Protein AF-A0A0S8JQG8-F1 (afdb_monomer_lite)

Radius of gyration: 12.78 Å; chains: 1; bounding box: 30×27×30 Å

Structure (mmCIF, N/CA/C/O backbone):
data_AF-A0A0S8JQG8-F1
#
_entry.id   AF-A0A0S8JQG8-F1
#
loop_
_atom_site.group_PDB
_atom_site.id
_atom_site.type_symbol
_atom_site.label_atom_id
_atom_site.label_alt_id
_atom_site.label_comp_id
_atom_site.label_asym_id
_atom_site.label_entity_id
_atom_site.label_seq_id
_atom_site.pdbx_PDB_ins_code
_atom_site.Cartn_x
_atom_site.Cartn_y
_atom_site.Cartn_z
_atom_site.occupancy
_atom_site.B_iso_or_equiv
_atom_site.auth_seq_id
_atom_site.auth_comp_id
_atom_site.auth_asym_id
_atom_site.auth_atom_id
_atom_site.pdbx_PDB_model_num
ATOM 1 N N . MET A 1 1 ? -2.168 16.025 -0.480 1.00 58.72 1 MET A N 1
ATOM 2 C CA . MET A 1 1 ? -2.366 15.881 0.980 1.00 58.72 1 MET A CA 1
ATOM 3 C C . MET A 1 1 ? -2.480 14.399 1.289 1.00 58.72 1 MET A C 1
ATOM 5 O O . MET A 1 1 ? -2.908 13.686 0.391 1.00 58.72 1 MET A O 1
ATOM 9 N N . PRO A 1 2 ? -2.056 13.925 2.472 1.00 77.69 2 PRO A N 1
ATOM 10 C CA . PRO A 1 2 ? -2.211 12.517 2.834 1.00 77.69 2 PRO A CA 1
ATOM 11 C C . PRO A 1 2 ? -3.696 12.135 2.865 1.00 77.69 2 PRO A C 1
ATOM 13 O O . PRO A 1 2 ? -4.510 12.916 3.355 1.00 77.69 2 PRO A O 1
ATOM 16 N N . ASP A 1 3 ? -4.031 10.950 2.349 1.00 88.62 3 ASP A N 1
ATOM 17 C CA . ASP A 1 3 ? -5.423 10.473 2.272 1.00 88.62 3 ASP A CA 1
ATOM 18 C C . ASP A 1 3 ? -6.028 10.219 3.659 1.00 88.62 3 ASP A C 1
ATOM 20 O O . ASP A 1 3 ? -7.232 10.348 3.855 1.00 88.62 3 ASP A O 1
ATOM 24 N N . HIS A 1 4 ? -5.170 9.877 4.625 1.00 93.06 4 HIS A N 1
ATOM 25 C CA . HIS A 1 4 ? -5.534 9.536 5.995 1.00 93.06 4 HIS A CA 1
ATOM 26 C C . HIS A 1 4 ? -4.759 10.403 6.986 1.00 93.06 4 HIS A C 1
ATOM 28 O O . HIS A 1 4 ? -3.566 10.673 6.817 1.00 93.06 4 HIS A O 1
ATOM 34 N N . THR A 1 5 ? -5.425 10.833 8.052 1.00 95.19 5 THR A N 1
ATOM 35 C CA . THR A 1 5 ? -4.786 11.552 9.160 1.00 95.19 5 THR A CA 1
ATOM 36 C C . THR A 1 5 ? -3.943 10.604 10.014 1.00 95.19 5 THR A C 1
ATOM 38 O O . THR A 1 5 ? -4.177 9.398 10.059 1.00 95.19 5 THR A O 1
ATOM 41 N N . LYS A 1 6 ? -2.985 11.152 10.772 1.00 94.12 6 LYS A N 1
ATOM 42 C CA . LYS A 1 6 ? -2.156 10.356 11.697 1.00 94.12 6 LYS A CA 1
ATOM 43 C C . LYS A 1 6 ? -2.988 9.556 12.707 1.00 94.12 6 LYS A C 1
ATOM 45 O O . LYS A 1 6 ? -2.626 8.429 13.012 1.00 94.12 6 LYS A O 1
ATOM 50 N N . ALA A 1 7 ? -4.084 10.133 13.205 1.00 96.00 7 ALA A N 1
ATOM 51 C CA . ALA A 1 7 ? -4.976 9.464 14.149 1.00 96.00 7 ALA A CA 1
ATOM 52 C C . ALA A 1 7 ? -5.656 8.247 13.504 1.00 96.00 7 ALA A C 1
ATOM 54 O O . ALA A 1 7 ? -5.536 7.150 14.031 1.00 96.00 7 ALA A O 1
ATOM 55 N N . GLN A 1 8 ? -6.239 8.412 12.309 1.00 94.25 8 GLN A N 1
ATOM 56 C CA . GLN A 1 8 ? -6.848 7.305 11.556 1.00 94.25 8 GLN A CA 1
ATOM 57 C C . GLN A 1 8 ? -5.848 6.181 11.273 1.00 94.25 8 GLN A C 1
ATOM 59 O O . GLN A 1 8 ? -6.185 5.006 11.395 1.00 94.25 8 GLN A O 1
ATOM 64 N N . VAL A 1 9 ? -4.605 6.537 10.934 1.00 94.00 9 VAL A N 1
ATOM 65 C 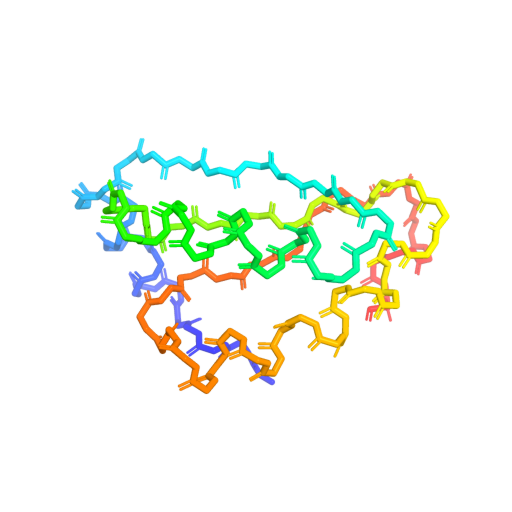CA . VAL A 1 9 ? -3.550 5.545 10.713 1.00 94.00 9 VAL A CA 1
ATOM 66 C C . VAL A 1 9 ? -3.237 4.768 11.990 1.00 94.00 9 VAL A C 1
ATOM 68 O O . VAL A 1 9 ? -3.206 3.542 11.958 1.00 94.00 9 VAL A O 1
ATOM 71 N N . LEU A 1 10 ? -3.040 5.452 13.120 1.00 94.62 10 LEU A N 1
ATOM 72 C CA . LEU A 1 10 ? -2.766 4.800 14.405 1.00 94.62 10 LEU A CA 1
ATOM 73 C C . LEU A 1 10 ? -3.930 3.917 14.869 1.00 94.62 10 LEU A C 1
ATOM 75 O O . LEU A 1 10 ? -3.699 2.806 15.344 1.00 94.62 10 LEU A O 1
ATOM 79 N N . ASP A 1 11 ? -5.167 4.375 14.690 1.00 94.94 11 ASP A N 1
ATOM 80 C CA . ASP A 1 11 ? -6.359 3.604 15.038 1.00 94.94 11 ASP A CA 1
ATOM 81 C C . ASP A 1 11 ? -6.442 2.314 14.215 1.00 94.94 11 ASP A C 1
ATOM 83 O O . ASP A 1 11 ? -6.651 1.237 14.778 1.00 94.94 11 ASP A O 1
ATOM 87 N N . GLN A 1 12 ? -6.188 2.387 12.904 1.00 93.81 12 GLN A N 1
ATOM 88 C CA . GLN A 1 12 ? -6.178 1.206 12.042 1.00 93.81 12 GLN A CA 1
ATOM 89 C C . GLN A 1 12 ? -5.062 0.225 12.418 1.00 93.81 12 GLN A C 1
ATOM 91 O O . GLN A 1 12 ? -5.284 -0.984 12.406 1.00 93.81 12 GLN A O 1
ATOM 96 N N . ILE A 1 13 ? -3.879 0.728 12.785 1.00 93.44 13 ILE A N 1
ATOM 97 C CA . ILE A 1 13 ? -2.757 -0.100 13.254 1.00 93.44 13 ILE A CA 1
ATOM 98 C C . ILE A 1 13 ? -3.143 -0.863 14.522 1.00 93.44 13 ILE A C 1
ATOM 100 O O . ILE A 1 13 ? -2.852 -2.051 14.634 1.00 93.44 13 ILE A O 1
ATOM 104 N N . ASN A 1 14 ? -3.831 -0.209 15.460 1.00 93.69 14 ASN A N 1
ATOM 105 C CA . ASN A 1 14 ? -4.287 -0.850 16.692 1.00 93.69 14 ASN A CA 1
ATOM 106 C C . ASN A 1 14 ? -5.367 -1.913 16.436 1.00 93.69 14 ASN A C 1
ATOM 108 O O . ASN A 1 14 ? -5.404 -2.927 17.130 1.00 93.69 14 ASN A O 1
ATOM 112 N N . GLN A 1 15 ? -6.240 -1.695 15.448 1.00 92.06 15 GLN A N 1
ATOM 113 C CA . GLN A 1 15 ? -7.292 -2.647 15.074 1.00 92.06 15 GLN A CA 1
ATOM 114 C C . GLN A 1 15 ? -6.760 -3.831 14.260 1.00 92.06 15 GLN A C 1
ATOM 116 O O . GLN A 1 15 ? -7.243 -4.954 14.396 1.00 92.06 15 GLN A O 1
ATOM 121 N N . THR A 1 16 ? -5.786 -3.592 13.384 1.00 87.00 16 THR A N 1
ATOM 122 C CA . THR A 1 16 ? -5.221 -4.591 12.473 1.00 87.00 16 THR A CA 1
ATOM 123 C C . THR A 1 16 ? -3.700 -4.430 12.433 1.00 87.00 16 THR A C 1
ATOM 125 O O . THR A 1 16 ? -3.174 -3.805 11.510 1.00 87.00 16 THR A O 1
ATOM 128 N N . PRO A 1 17 ? -2.960 -4.994 13.409 1.00 87.38 17 PRO A N 1
ATOM 129 C CA . PRO A 1 17 ? -1.512 -4.812 13.545 1.00 87.38 17 PRO A CA 1
ATOM 130 C C . PRO A 1 17 ? -0.726 -5.699 12.565 1.00 87.38 17 PRO A C 1
ATOM 132 O O . PRO A 1 17 ? 0.227 -6.381 12.937 1.00 87.38 17 PRO A O 1
ATOM 135 N N . PHE A 1 18 ? -1.145 -5.721 11.302 1.00 90.75 18 PHE A N 1
ATOM 136 C CA . PHE A 1 18 ? -0.504 -6.472 10.235 1.00 90.75 18 PHE A CA 1
ATOM 137 C C . PHE A 1 18 ? -0.246 -5.561 9.039 1.00 90.75 18 PHE A C 1
ATOM 139 O O . PHE A 1 18 ? -1.151 -4.903 8.528 1.00 90.75 18 PHE A O 1
ATOM 146 N N . PHE A 1 19 ? 1.004 -5.558 8.588 1.00 92.06 19 PHE A N 1
ATOM 147 C CA . PHE A 1 19 ? 1.493 -4.691 7.527 1.00 92.06 19 PHE A CA 1
ATOM 148 C C . PHE A 1 19 ? 1.988 -5.543 6.369 1.00 92.06 19 PHE A C 1
ATOM 150 O O . PHE A 1 19 ? 2.755 -6.487 6.565 1.00 92.06 19 PHE A O 1
ATOM 157 N N . VAL A 1 20 ? 1.586 -5.177 5.156 1.00 94.50 20 VAL A N 1
ATOM 158 C CA . VAL A 1 20 ? 2.153 -5.750 3.935 1.00 94.50 20 VAL A CA 1
ATOM 159 C C . VAL A 1 20 ? 3.159 -4.769 3.358 1.00 94.50 20 VAL A C 1
ATOM 161 O O . VAL A 1 20 ? 2.825 -3.615 3.118 1.00 94.50 20 VAL A O 1
ATOM 164 N N . PHE A 1 21 ? 4.373 -5.248 3.106 1.00 94.00 21 PHE A N 1
ATOM 165 C CA . PHE A 1 21 ? 5.415 -4.514 2.394 1.00 94.00 21 PHE A CA 1
ATOM 166 C C . PHE A 1 21 ? 5.662 -5.220 1.066 1.00 94.00 21 PHE A C 1
ATOM 168 O O . PHE A 1 21 ? 5.996 -6.407 1.053 1.00 94.00 21 PHE A O 1
ATOM 175 N N . PHE A 1 22 ? 5.483 -4.522 -0.051 1.00 94.88 22 PHE A N 1
ATOM 176 C CA . PHE A 1 22 ? 5.525 -5.154 -1.369 1.00 94.88 22 PHE A CA 1
ATOM 177 C C . PHE A 1 22 ? 5.989 -4.190 -2.465 1.00 94.88 22 PHE A C 1
ATOM 179 O O . PHE A 1 22 ? 5.789 -2.985 -2.373 1.00 94.88 22 PHE A O 1
ATOM 186 N N . ASN A 1 23 ? 6.593 -4.721 -3.526 1.00 93.69 23 ASN A N 1
ATOM 187 C CA . ASN A 1 23 ? 6.766 -4.024 -4.797 1.00 93.69 23 ASN A CA 1
ATOM 188 C C . ASN A 1 23 ? 6.823 -5.035 -5.945 1.00 93.69 23 ASN A C 1
ATOM 190 O O . ASN A 1 23 ? 7.219 -6.185 -5.748 1.00 93.69 23 ASN A O 1
ATOM 194 N N . HIS A 1 24 ? 6.456 -4.580 -7.138 1.00 95.44 24 HIS A N 1
ATOM 195 C CA . HIS A 1 24 ? 6.682 -5.290 -8.389 1.00 95.44 24 HIS A CA 1
ATOM 196 C C . HIS A 1 24 ? 6.728 -4.276 -9.542 1.00 95.44 24 HIS A C 1
ATOM 198 O O . HIS A 1 24 ? 6.135 -3.199 -9.449 1.00 95.44 24 HIS A O 1
ATOM 204 N N . SER A 1 25 ? 7.420 -4.606 -10.633 1.00 94.69 25 SER A N 1
ATOM 205 C CA . SER A 1 25 ? 7.543 -3.735 -11.816 1.00 94.69 25 SER A CA 1
ATOM 206 C C . SER A 1 25 ? 6.313 -3.763 -12.735 1.00 94.69 25 SER A C 1
ATOM 208 O O . SER A 1 25 ? 6.156 -2.894 -13.590 1.00 94.69 25 SER A O 1
ATOM 210 N N . ASP A 1 26 ? 5.432 -4.745 -12.547 1.00 95.06 26 ASP A N 1
ATOM 211 C CA . ASP A 1 26 ? 4.209 -4.943 -13.329 1.00 95.06 26 ASP A CA 1
ATOM 212 C C . ASP A 1 26 ? 2.987 -4.445 -12.546 1.00 95.06 26 ASP A C 1
ATOM 214 O O . ASP A 1 26 ? 2.709 -4.919 -11.442 1.00 95.06 26 ASP A O 1
ATOM 218 N N . LEU A 1 27 ? 2.257 -3.491 -13.130 1.00 96.31 27 LEU A N 1
ATOM 219 C CA . LEU A 1 27 ? 1.080 -2.881 -12.517 1.00 96.31 27 LEU A CA 1
ATOM 220 C C . LEU A 1 27 ? -0.069 -3.877 -12.306 1.00 96.31 27 LEU A C 1
ATOM 222 O O . LEU A 1 27 ? -0.729 -3.804 -11.273 1.00 96.31 27 LEU A O 1
ATOM 226 N N . ASP A 1 28 ? -0.303 -4.802 -13.238 1.00 97.50 28 ASP A N 1
ATOM 227 C CA . ASP A 1 28 ? -1.386 -5.789 -13.136 1.00 97.50 28 ASP A CA 1
ATOM 228 C C . ASP A 1 28 ? -1.113 -6.766 -11.983 1.00 97.50 28 ASP A C 1
ATOM 230 O O . ASP A 1 28 ? -1.999 -7.079 -11.184 1.00 97.50 28 ASP A O 1
ATOM 234 N N . VAL A 1 29 ? 0.151 -7.170 -11.812 1.00 97.38 29 VAL A N 1
ATOM 235 C CA . VAL A 1 29 ? 0.579 -7.965 -10.650 1.00 97.38 29 VAL A CA 1
ATOM 236 C C . VAL A 1 29 ? 0.342 -7.192 -9.354 1.00 97.38 29 VAL A C 1
ATOM 238 O O . VAL A 1 29 ? -0.236 -7.741 -8.415 1.00 97.38 29 VAL A O 1
ATOM 241 N N . CYS A 1 30 ? 0.727 -5.915 -9.302 1.00 97.00 30 CYS A N 1
ATOM 242 C CA . CYS A 1 30 ? 0.492 -5.076 -8.130 1.00 97.00 30 CYS A CA 1
ATOM 243 C C . CYS A 1 30 ? -0.995 -4.961 -7.784 1.00 97.00 30 CYS A C 1
ATOM 245 O O . CYS A 1 30 ? -1.360 -5.151 -6.628 1.00 97.00 30 CYS A O 1
ATOM 247 N N . GLN A 1 31 ? -1.860 -4.724 -8.771 1.00 97.69 31 GLN A N 1
ATOM 248 C CA . GLN A 1 31 ? -3.305 -4.636 -8.558 1.00 97.69 31 GLN A CA 1
ATOM 249 C C . GLN A 1 31 ? -3.883 -5.947 -8.013 1.00 97.69 31 GLN A C 1
ATOM 251 O O . GLN A 1 31 ? -4.648 -5.932 -7.046 1.00 97.69 31 GLN A O 1
ATOM 256 N N . LYS A 1 32 ? -3.485 -7.090 -8.585 1.00 98.31 32 LYS A N 1
ATOM 257 C CA . LYS A 1 32 ? -3.930 -8.414 -8.126 1.00 98.31 32 LYS A CA 1
ATOM 258 C C . LYS A 1 32 ? -3.484 -8.707 -6.698 1.00 98.31 32 LYS A C 1
ATOM 260 O O . LYS A 1 32 ? -4.303 -9.143 -5.892 1.00 98.31 32 LYS A O 1
ATOM 265 N N . VAL A 1 33 ? -2.219 -8.439 -6.370 1.00 97.62 33 VAL A N 1
ATOM 266 C CA . VAL A 1 33 ? -1.680 -8.647 -5.017 1.00 97.62 33 VAL A CA 1
ATOM 267 C C . VAL A 1 33 ? -2.372 -7.728 -4.014 1.00 97.62 33 VAL A C 1
ATOM 269 O O . VAL A 1 33 ? -2.832 -8.205 -2.980 1.00 97.62 33 VAL A O 1
ATOM 272 N N . THR A 1 34 ? -2.519 -6.436 -4.323 1.00 97.19 34 THR A N 1
ATOM 273 C CA . THR A 1 34 ? -3.213 -5.491 -3.440 1.00 97.19 34 THR A CA 1
ATOM 274 C C . THR A 1 34 ? -4.654 -5.921 -3.179 1.00 97.19 34 THR A C 1
ATOM 276 O O . THR A 1 34 ? -5.070 -5.930 -2.022 1.00 97.19 34 THR A O 1
ATOM 279 N N . ARG A 1 35 ? -5.399 -6.331 -4.215 1.00 97.81 35 ARG A N 1
ATOM 280 C CA . ARG A 1 35 ? -6.772 -6.828 -4.053 1.00 97.81 35 ARG A CA 1
ATOM 281 C C . ARG A 1 35 ? -6.819 -8.085 -3.188 1.00 97.81 35 ARG A C 1
ATOM 283 O O . ARG A 1 35 ? -7.585 -8.122 -2.237 1.00 97.81 35 ARG A O 1
ATOM 290 N N . ALA A 1 36 ? -5.954 -9.064 -3.450 1.00 97.75 36 ALA A N 1
ATOM 291 C CA . ALA A 1 36 ? -5.895 -10.288 -2.654 1.00 97.75 36 ALA A CA 1
ATOM 292 C C . ALA A 1 36 ? -5.588 -10.009 -1.171 1.00 97.75 36 ALA A C 1
ATOM 294 O O . ALA A 1 36 ? -6.211 -10.597 -0.289 1.00 97.75 36 ALA A O 1
ATOM 295 N N . CYS A 1 37 ? -4.668 -9.085 -0.878 1.00 96.06 37 CYS A N 1
ATOM 296 C CA . CYS A 1 37 ? -4.392 -8.656 0.494 1.00 96.06 37 CYS A CA 1
ATOM 297 C C . CYS A 1 37 ? -5.605 -7.964 1.127 1.00 96.06 37 CYS A C 1
ATOM 299 O O . CYS A 1 37 ? -5.958 -8.267 2.266 1.00 96.06 37 CYS A O 1
ATOM 301 N N . TYR A 1 38 ? -6.249 -7.052 0.399 1.00 96.38 38 TYR A N 1
ATOM 302 C CA . TYR A 1 38 ? -7.424 -6.333 0.883 1.00 96.38 38 TYR A CA 1
ATOM 303 C C . TYR A 1 38 ? -8.593 -7.280 1.203 1.00 96.38 38 TYR A C 1
ATOM 305 O O . TYR A 1 38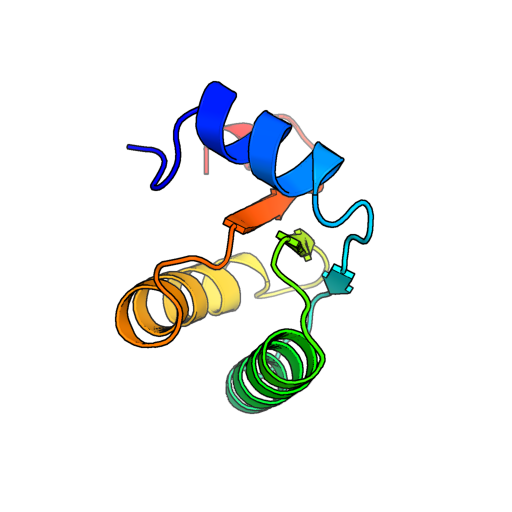 ? -9.171 -7.199 2.293 1.00 96.38 38 TYR A O 1
ATOM 313 N N . ASP A 1 39 ? -8.885 -8.215 0.297 1.00 96.50 39 ASP A N 1
ATOM 314 C CA . ASP A 1 39 ? -9.916 -9.248 0.459 1.00 96.50 39 ASP A CA 1
ATOM 315 C C . ASP A 1 39 ? -9.583 -10.195 1.625 1.00 96.50 39 ASP A C 1
ATOM 317 O O . ASP A 1 39 ? -10.473 -10.656 2.336 1.00 96.50 39 ASP A O 1
ATOM 321 N N . GLY A 1 40 ? -8.290 -10.421 1.883 1.00 94.81 40 GLY A N 1
ATOM 322 C CA . GLY A 1 40 ? -7.779 -11.139 3.053 1.00 94.81 40 GLY A CA 1
ATOM 323 C C . GLY A 1 40 ? -7.859 -10.367 4.379 1.00 94.81 40 GLY A C 1
ATOM 324 O O . GLY A 1 40 ? -7.398 -10.874 5.399 1.00 94.81 40 GLY A O 1
ATOM 325 N N . GLY A 1 41 ? -8.419 -9.153 4.386 1.00 93.69 41 GLY A N 1
ATOM 326 C CA . GLY A 1 41 ? -8.600 -8.330 5.587 1.00 93.69 41 GLY A CA 1
ATOM 327 C C . GLY A 1 41 ? -7.451 -7.367 5.891 1.00 93.69 41 GLY A C 1
ATOM 328 O O . GLY A 1 41 ? -7.478 -6.695 6.921 1.00 93.69 41 GLY A O 1
ATOM 329 N N . ILE A 1 42 ? -6.449 -7.248 5.014 1.00 95.06 42 ILE A N 1
ATOM 330 C CA . ILE A 1 42 ? -5.365 -6.279 5.205 1.00 95.06 42 ILE A CA 1
ATOM 331 C C . ILE A 1 42 ? -5.880 -4.863 4.961 1.00 95.06 42 ILE A C 1
ATOM 333 O O . ILE A 1 42 ? -6.594 -4.596 3.992 1.00 95.06 42 ILE A O 1
ATOM 337 N N . ARG A 1 43 ? -5.496 -3.942 5.846 1.00 95.31 43 ARG A N 1
ATOM 338 C CA . ARG A 1 43 ? -5.872 -2.523 5.775 1.00 95.31 43 ARG A CA 1
ATOM 339 C C . ARG A 1 43 ? -4.695 -1.561 5.816 1.00 95.31 43 ARG A C 1
ATOM 341 O O . ARG A 1 43 ? -4.901 -0.360 5.687 1.00 95.31 43 ARG A O 1
ATOM 348 N N . ILE A 1 44 ? -3.469 -2.071 5.923 1.00 95.50 44 ILE A N 1
ATOM 349 C CA . ILE A 1 44 ? -2.251 -1.264 5.864 1.00 95.50 44 ILE A CA 1
ATOM 350 C C . ILE A 1 44 ? -1.268 -1.910 4.892 1.00 95.50 44 ILE A C 1
ATOM 352 O O . ILE A 1 44 ? -0.875 -3.068 5.055 1.00 95.50 44 ILE A O 1
ATOM 356 N N . PHE A 1 45 ? -0.880 -1.150 3.873 1.00 95.56 45 PHE A N 1
ATOM 357 C CA . PHE A 1 45 ? -0.049 -1.618 2.776 1.00 95.56 45 PHE A CA 1
ATOM 358 C C . PHE A 1 45 ? 1.006 -0.566 2.421 1.00 95.56 45 PHE A C 1
ATOM 360 O O . PHE A 1 45 ? 0.687 0.572 2.076 1.00 95.56 45 PHE A O 1
ATOM 367 N N . GLU A 1 46 ? 2.273 -0.962 2.462 1.00 94.38 46 GLU A N 1
ATOM 368 C CA . GLU A 1 46 ? 3.401 -0.160 2.007 1.00 94.38 46 GLU A CA 1
ATOM 369 C C . GLU A 1 46 ? 3.918 -0.687 0.666 1.00 94.38 46 GLU A C 1
ATOM 371 O O . GLU A 1 46 ? 4.336 -1.842 0.536 1.00 94.38 46 GLU A O 1
ATOM 376 N N . PHE A 1 47 ? 3.947 0.194 -0.330 1.00 94.88 47 PHE A N 1
ATOM 377 C CA . PHE A 1 47 ? 4.670 -0.042 -1.563 1.00 94.88 47 PHE A CA 1
ATOM 378 C C . PHE A 1 47 ? 6.124 0.398 -1.401 1.00 94.88 47 PHE A C 1
ATOM 380 O O . PHE A 1 47 ? 6.427 1.584 -1.266 1.00 94.88 47 PHE A O 1
ATOM 387 N N . THR A 1 48 ? 7.056 -0.545 -1.400 1.00 92.81 48 THR A N 1
ATOM 388 C CA . THR A 1 48 ? 8.463 -0.199 -1.188 1.00 92.81 48 THR A CA 1
ATOM 389 C C . THR A 1 48 ? 9.046 0.391 -2.472 1.00 92.81 48 THR A C 1
ATOM 391 O O . THR A 1 48 ? 8.957 -0.237 -3.528 1.00 92.81 48 THR A O 1
ATOM 394 N N . ASN A 1 49 ? 9.702 1.547 -2.399 1.00 89.00 49 ASN A N 1
ATOM 395 C CA . ASN A 1 49 ? 10.427 2.149 -3.516 1.00 89.00 49 ASN A CA 1
ATOM 396 C C . ASN A 1 49 ? 11.724 1.369 -3.796 1.00 89.00 49 ASN A C 1
ATOM 398 O O . ASN A 1 49 ? 12.814 1.797 -3.430 1.00 89.00 49 ASN A O 1
ATOM 402 N N . ARG A 1 50 ? 11.604 0.175 -4.384 1.00 87.44 50 ARG A N 1
ATOM 403 C CA . ARG A 1 50 ? 12.723 -0.709 -4.729 1.00 87.44 50 ARG A CA 1
ATOM 404 C C . ARG A 1 50 ? 12.624 -1.150 -6.178 1.00 87.44 50 ARG A C 1
ATOM 406 O O . ARG A 1 50 ? 11.557 -1.540 -6.634 1.00 87.44 50 ARG A O 1
ATOM 413 N N . GLY A 1 51 ? 13.767 -1.159 -6.857 1.00 82.50 51 GLY A N 1
ATOM 414 C CA . GLY A 1 51 ? 13.850 -1.536 -8.263 1.00 82.50 51 GLY A CA 1
ATOM 415 C C . GLY A 1 51 ? 13.507 -0.391 -9.212 1.00 82.50 51 GLY A C 1
ATOM 416 O O . GLY A 1 51 ? 12.952 0.644 -8.837 1.00 82.50 51 GLY A O 1
ATOM 417 N N . GLU A 1 52 ? 13.890 -0.576 -10.468 1.00 83.25 52 GLU A N 1
ATOM 418 C CA . GLU A 1 52 ? 13.643 0.402 -11.517 1.00 83.25 52 GLU A CA 1
ATOM 419 C C . GLU A 1 52 ? 12.138 0.484 -11.822 1.00 83.25 52 GLU A C 1
ATOM 421 O O . GLU A 1 52 ? 11.454 -0.532 -11.936 1.00 83.25 52 GLU A O 1
ATOM 426 N N . GLY A 1 53 ? 11.598 1.701 -11.916 1.00 85.69 53 GLY A N 1
ATOM 427 C CA . GLY A 1 53 ? 10.184 1.919 -12.236 1.00 85.69 53 GLY A CA 1
ATOM 428 C C . GLY A 1 53 ? 9.203 1.836 -11.058 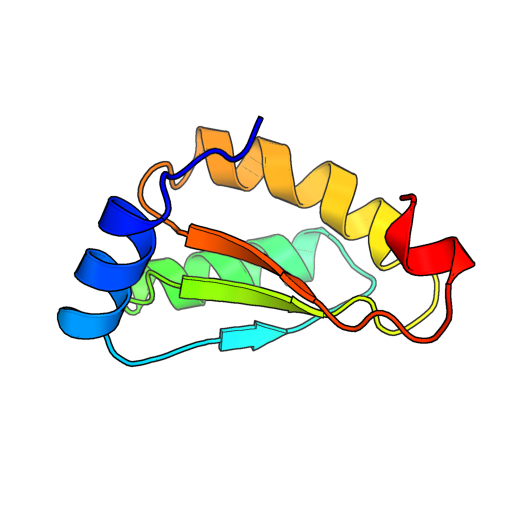1.00 85.69 53 GLY A C 1
ATOM 429 O O . GLY A 1 53 ? 8.022 2.112 -11.269 1.00 85.69 53 GLY A O 1
ATOM 430 N N . ALA A 1 54 ? 9.656 1.564 -9.826 1.00 90.88 54 ALA A N 1
ATOM 431 C CA . ALA A 1 54 ? 8.787 1.483 -8.643 1.00 90.88 54 ALA A CA 1
ATOM 432 C C . ALA A 1 54 ? 7.922 2.740 -8.447 1.00 90.88 54 ALA A C 1
ATOM 434 O O . ALA A 1 54 ? 6.711 2.640 -8.262 1.00 90.88 54 ALA A O 1
ATOM 435 N N . HIS A 1 55 ? 8.519 3.927 -8.587 1.00 89.38 55 HIS A N 1
ATOM 436 C CA . HIS A 1 55 ? 7.789 5.195 -8.527 1.00 89.38 55 HIS A CA 1
ATOM 437 C C . HIS A 1 55 ? 6.716 5.311 -9.625 1.00 89.38 55 HIS A C 1
ATOM 439 O O . HIS A 1 55 ? 5.603 5.753 -9.361 1.00 89.38 55 HIS A O 1
ATOM 445 N N . SER A 1 56 ? 7.005 4.869 -10.855 1.00 92.69 56 SER A N 1
ATOM 446 C CA . SER A 1 56 ? 6.031 4.925 -11.956 1.00 92.69 56 SER A CA 1
ATOM 447 C C . SER A 1 56 ? 4.835 4.004 -11.708 1.00 92.69 56 SER A C 1
ATOM 449 O O . SER A 1 56 ? 3.694 4.391 -11.967 1.00 92.69 56 SER A O 1
ATOM 451 N N . VAL A 1 57 ? 5.089 2.801 -11.186 1.00 95.44 57 VAL A N 1
ATOM 452 C CA . VAL A 1 57 ? 4.034 1.857 -10.801 1.00 95.44 57 VAL A CA 1
ATOM 453 C C . VAL A 1 57 ? 3.212 2.427 -9.652 1.00 95.44 57 VAL A C 1
ATOM 455 O O . VAL A 1 57 ? 1.987 2.450 -9.748 1.00 95.44 57 VAL A O 1
ATOM 458 N N . PHE A 1 58 ? 3.863 2.958 -8.614 1.00 94.06 58 PHE A N 1
ATOM 459 C CA . PHE A 1 58 ? 3.189 3.574 -7.473 1.00 94.06 58 PHE A CA 1
ATOM 460 C C . PHE A 1 58 ? 2.239 4.698 -7.900 1.00 94.06 58 PHE A C 1
ATOM 462 O O . PHE A 1 58 ? 1.067 4.681 -7.529 1.00 94.06 58 PHE A O 1
ATOM 469 N N . SER A 1 59 ? 2.703 5.621 -8.748 1.00 93.44 59 SER A N 1
ATOM 470 C CA . SER A 1 59 ? 1.905 6.755 -9.235 1.00 93.44 59 SER A CA 1
ATOM 471 C C . SER A 1 59 ? 0.676 6.336 -10.052 1.00 93.44 59 SER A C 1
ATOM 473 O O . SER A 1 59 ? -0.285 7.096 -10.146 1.00 93.44 59 SER A O 1
ATOM 475 N N . LYS A 1 60 ? 0.677 5.128 -10.632 1.00 96.12 60 LYS A N 1
ATOM 476 C CA . LYS A 1 60 ? -0.492 4.542 -11.313 1.00 96.12 60 LYS A CA 1
ATOM 477 C C . LYS A 1 60 ? -1.375 3.733 -10.364 1.00 96.12 60 LYS A C 1
ATOM 479 O O . LYS A 1 60 ? -2.592 3.715 -10.522 1.00 96.12 60 LYS A O 1
ATOM 484 N N . LEU A 1 61 ? -0.770 3.060 -9.390 1.00 96.25 61 LEU A N 1
ATOM 485 C CA . LEU A 1 61 ? -1.458 2.185 -8.449 1.00 96.25 61 LEU A CA 1
ATOM 486 C C . LEU A 1 61 ? -2.229 2.975 -7.383 1.00 96.25 61 LEU A C 1
ATOM 488 O O . LEU A 1 61 ? -3.358 2.611 -7.066 1.00 96.25 61 LEU A O 1
ATOM 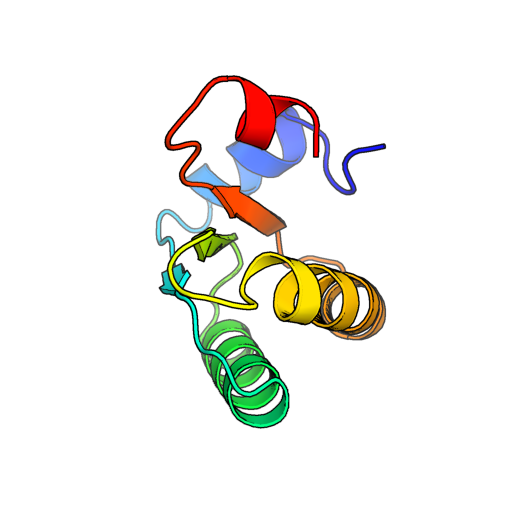492 N N . HIS A 1 62 ? -1.656 4.070 -6.869 1.00 95.31 62 HIS A N 1
ATOM 493 C CA 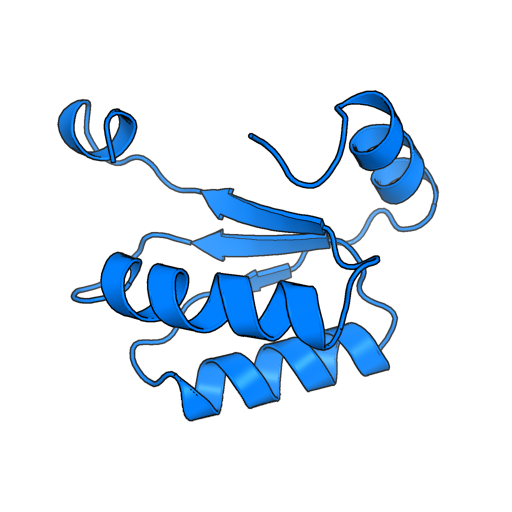. HIS A 1 62 ? -2.276 4.928 -5.851 1.00 95.31 62 HIS A CA 1
ATOM 494 C C . HIS A 1 62 ? -3.696 5.384 -6.232 1.00 95.31 62 HIS A C 1
ATOM 496 O O . HIS A 1 62 ? -4.617 5.041 -5.489 1.00 95.31 62 HIS A O 1
ATOM 502 N N . PRO A 1 63 ? -3.948 6.044 -7.383 1.00 95.69 63 PRO A N 1
ATOM 503 C CA . PRO A 1 63 ? -5.299 6.498 -7.723 1.00 95.69 63 PRO A CA 1
ATOM 504 C C . PRO A 1 63 ? -6.297 5.342 -7.877 1.00 95.69 63 PRO A C 1
ATOM 506 O O . PRO A 1 63 ? -7.456 5.478 -7.488 1.00 95.69 63 PRO A O 1
ATOM 509 N N . TRP A 1 64 ? -5.852 4.184 -8.376 1.00 97.06 64 TRP A N 1
ATOM 510 C CA . TRP A 1 64 ? -6.690 2.985 -8.449 1.00 97.06 64 TRP A CA 1
ATOM 511 C C . TRP A 1 64 ? -7.082 2.483 -7.051 1.00 97.06 64 TRP A C 1
ATOM 513 O O . TRP A 1 64 ? -8.258 2.235 -6.798 1.00 97.06 64 TRP A O 1
ATOM 523 N N . ILE A 1 65 ? -6.135 2.436 -6.108 1.00 96.81 65 ILE A N 1
ATOM 524 C CA . ILE A 1 65 ? -6.407 2.083 -4.707 1.00 96.81 65 ILE A CA 1
ATOM 525 C C . ILE A 1 65 ? -7.379 3.077 -4.051 1.00 96.81 65 ILE A C 1
ATOM 527 O O . ILE A 1 65 ? -8.209 2.673 -3.242 1.00 96.81 65 ILE A O 1
ATOM 531 N N . ARG A 1 66 ? -7.314 4.375 -4.375 1.00 94.81 66 ARG A N 1
ATOM 532 C CA . ARG A 1 66 ? -8.275 5.375 -3.856 1.00 94.81 66 ARG A CA 1
ATOM 533 C C . ARG A 1 66 ? -9.679 5.212 -4.393 1.00 94.81 66 ARG A C 1
ATOM 535 O O . ARG A 1 66 ? -10.619 5.482 -3.656 1.00 94.81 66 ARG A O 1
ATOM 542 N N . SER A 1 67 ? -9.810 4.739 -5.624 1.00 96.00 67 SER A N 1
ATOM 543 C CA . SER A 1 67 ? -11.112 4.419 -6.196 1.00 96.00 67 SER A CA 1
ATOM 544 C C . SER A 1 67 ? -11.700 3.141 -5.592 1.00 96.00 67 SER A C 1
ATOM 546 O O . SER A 1 67 ? -12.867 3.117 -5.222 1.00 96.00 67 SER A O 1
ATOM 548 N N . GLU A 1 68 ? -10.900 2.078 -5.488 1.00 96.31 68 GLU A N 1
ATOM 549 C CA . GLU A 1 68 ? -11.400 0.737 -5.158 1.00 96.31 68 GLU A CA 1
ATOM 550 C C . GLU A 1 68 ? -11.448 0.441 -3.653 1.00 96.31 68 GLU A C 1
ATOM 552 O O . GLU A 1 68 ? -12.329 -0.283 -3.195 1.00 96.31 68 GLU A O 1
ATOM 557 N N . PHE A 1 69 ? -10.502 0.982 -2.879 1.00 96.06 69 PHE A N 1
ATOM 558 C CA . PHE A 1 69 ? -10.275 0.614 -1.477 1.00 96.06 69 PHE A CA 1
ATOM 559 C C . PHE A 1 69 ? -10.040 1.863 -0.615 1.00 96.06 69 PHE A C 1
ATOM 561 O O . PHE A 1 69 ? -8.915 2.103 -0.168 1.00 96.06 69 PHE A O 1
ATOM 568 N N . PRO A 1 70 ? -11.050 2.723 -0.402 1.00 93.06 70 PRO A N 1
ATOM 569 C CA . PRO A 1 70 ? -10.871 4.011 0.276 1.00 93.06 70 PRO A CA 1
ATOM 570 C C . PRO A 1 70 ? -10.391 3.888 1.734 1.00 93.06 70 PRO A C 1
ATOM 572 O O . PRO A 1 70 ? -9.715 4.783 2.234 1.00 93.06 70 PRO A O 1
ATOM 575 N N . ASP A 1 71 ? -10.684 2.775 2.403 1.00 93.19 71 ASP A N 1
ATOM 576 C CA . ASP A 1 71 ? -10.264 2.443 3.770 1.00 93.19 71 ASP A CA 1
ATOM 577 C C . ASP A 1 71 ? -8.865 1.803 3.850 1.00 93.19 71 ASP A C 1
ATOM 579 O O . ASP A 1 71 ? -8.296 1.706 4.936 1.00 93.19 71 ASP A O 1
ATOM 583 N N . LEU A 1 72 ? -8.264 1.401 2.722 1.00 95.62 72 LEU A N 1
ATOM 584 C CA . LEU A 1 72 ? -6.889 0.903 2.705 1.00 95.62 72 LEU A CA 1
ATOM 585 C C . LEU A 1 72 ? -5.921 2.058 2.995 1.00 95.62 72 LEU A C 1
ATOM 587 O O . LEU A 1 72 ? -5.859 3.052 2.261 1.00 95.62 72 LEU A O 1
ATOM 591 N N . ILE A 1 73 ? -5.115 1.935 4.043 1.00 95.81 73 ILE A N 1
ATOM 592 C CA . ILE A 1 73 ? -3.977 2.824 4.254 1.00 95.81 73 ILE A CA 1
ATOM 593 C C . ILE A 1 73 ? -2.876 2.362 3.315 1.00 95.81 73 ILE A C 1
ATOM 595 O O . ILE A 1 73 ? -2.309 1.283 3.482 1.00 95.81 73 ILE A O 1
ATOM 599 N N . PHE A 1 74 ? -2.595 3.191 2.317 1.00 95.00 74 PHE A N 1
ATOM 600 C CA . PHE A 1 74 ? -1.602 2.914 1.297 1.00 95.00 74 PHE A CA 1
ATOM 601 C C . PHE A 1 74 ? -0.527 3.993 1.327 1.00 95.00 74 PHE A C 1
ATOM 603 O O . PHE A 1 74 ? -0.829 5.183 1.241 1.00 95.00 74 PHE A O 1
ATOM 610 N N . GLY A 1 75 ? 0.723 3.573 1.476 1.00 90.75 75 GLY A N 1
ATOM 611 C CA . GLY A 1 75 ? 1.874 4.465 1.522 1.00 90.75 75 GLY A CA 1
ATOM 612 C C . GLY A 1 75 ? 3.025 3.934 0.686 1.00 90.75 75 GLY A C 1
ATOM 613 O O . GLY A 1 75 ? 3.028 2.773 0.280 1.00 90.75 75 GLY A O 1
ATOM 614 N N . ALA A 1 76 ? 4.009 4.792 0.445 1.00 89.75 76 ALA A N 1
ATOM 615 C CA . ALA A 1 76 ? 5.306 4.384 -0.067 1.00 89.75 76 ALA A CA 1
ATOM 616 C C . ALA A 1 76 ? 6.355 4.507 1.038 1.00 89.75 76 ALA A C 1
ATOM 618 O O . ALA A 1 76 ? 6.287 5.415 1.868 1.00 89.75 76 ALA A O 1
ATOM 619 N N . GLY A 1 77 ? 7.341 3.620 1.022 1.00 86.56 77 GLY A N 1
ATOM 620 C CA . GLY A 1 77 ? 8.493 3.701 1.914 1.00 86.56 77 GLY A CA 1
ATOM 621 C C . GLY A 1 77 ? 9.786 3.320 1.209 1.00 86.56 77 GLY A C 1
ATOM 622 O O . GLY A 1 77 ? 9.798 3.018 0.018 1.00 86.56 77 GLY A O 1
ATOM 623 N N . THR A 1 78 ? 10.887 3.310 1.962 1.00 82.94 78 THR A N 1
ATOM 624 C CA . THR A 1 78 ? 12.269 3.156 1.465 1.00 82.94 78 THR A CA 1
ATOM 625 C C . THR A 1 78 ? 12.800 4.396 0.720 1.00 82.94 78 THR A C 1
ATOM 627 O O . THR A 1 78 ? 12.718 4.507 -0.499 1.00 82.94 78 THR A O 1
ATOM 630 N N . ILE A 1 79 ? 13.413 5.321 1.466 1.00 81.31 79 ILE A N 1
ATOM 631 C CA . ILE A 1 79 ? 14.184 6.450 0.920 1.00 81.31 79 ILE A CA 1
ATOM 632 C C . ILE A 1 79 ? 15.667 6.075 0.991 1.00 81.31 79 ILE A C 1
ATOM 634 O O . ILE A 1 79 ? 16.228 5.974 2.080 1.00 81.31 79 ILE A O 1
ATOM 638 N N . TYR A 1 80 ? 16.306 5.845 -0.158 1.00 80.38 80 TYR A N 1
ATOM 639 C CA . TYR A 1 80 ? 17.721 5.451 -0.203 1.00 80.38 80 TYR A CA 1
ATOM 640 C C . TYR A 1 80 ? 18.681 6.638 -0.107 1.00 80.38 80 TYR A C 1
ATOM 642 O O . TYR A 1 80 ? 19.808 6.497 0.360 1.00 80.38 80 TYR A O 1
ATOM 650 N N . ASN A 1 81 ? 18.258 7.804 -0.585 1.00 83.19 81 ASN A N 1
ATOM 651 C CA . ASN A 1 81 ? 19.063 9.017 -0.630 1.00 83.19 81 ASN A CA 1
ATOM 652 C C . ASN A 1 81 ? 18.157 10.249 -0.498 1.00 83.19 81 ASN A C 1
ATOM 654 O O . ASN A 1 81 ? 16.949 10.161 -0.697 1.00 83.19 81 ASN A O 1
ATOM 658 N N . ALA A 1 82 ? 18.747 11.407 -0.198 1.00 85.56 82 ALA A N 1
ATOM 659 C CA . ALA A 1 82 ? 17.996 12.645 0.016 1.00 85.56 82 ALA A CA 1
ATOM 660 C C . ALA A 1 82 ? 17.122 13.046 -1.186 1.00 85.56 82 ALA A C 1
ATOM 662 O O . ALA A 1 82 ? 16.024 13.547 -0.995 1.00 85.56 82 ALA A O 1
ATOM 663 N N . ARG A 1 83 ? 17.562 12.766 -2.421 1.00 83.25 83 ARG A N 1
ATOM 664 C CA . ARG A 1 83 ? 16.784 13.088 -3.627 1.00 83.25 83 ARG A CA 1
ATOM 665 C C . ARG A 1 83 ? 15.482 12.287 -3.705 1.00 83.25 83 ARG A C 1
ATOM 667 O O . ARG A 1 83 ? 14.515 12.787 -4.266 1.00 83.25 83 ARG A O 1
ATOM 674 N N . ASP A 1 84 ? 15.444 11.069 -3.172 1.00 79.00 84 ASP A N 1
ATOM 675 C CA . ASP A 1 84 ? 14.216 10.268 -3.142 1.00 79.00 84 ASP A CA 1
ATOM 676 C C . ASP A 1 84 ? 13.201 10.768 -2.102 1.00 79.00 84 ASP A C 1
ATOM 678 O O . ASP A 1 84 ? 12.043 10.377 -2.177 1.00 79.00 84 ASP A O 1
ATOM 682 N N . ALA A 1 85 ? 13.601 11.633 -1.161 1.00 78.44 85 ALA A N 1
ATOM 683 C CA . ALA A 1 85 ? 12.693 12.221 -0.173 1.00 78.44 85 ALA A CA 1
ATOM 684 C C . ALA A 1 85 ? 11.826 13.360 -0.739 1.00 78.44 85 ALA A C 1
ATOM 686 O O . ALA A 1 85 ? 10.772 13.656 -0.183 1.00 78.44 85 ALA A O 1
ATOM 687 N N . ASP A 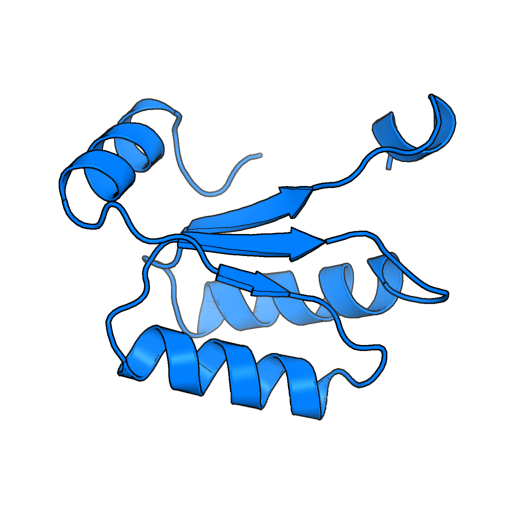1 86 ? 12.272 13.987 -1.832 1.00 79.12 86 ASP A N 1
ATOM 688 C CA . ASP A 1 86 ? 11.614 15.142 -2.458 1.00 79.12 86 ASP A CA 1
ATOM 689 C C . ASP A 1 86 ? 10.652 14.747 -3.601 1.00 79.12 86 ASP A C 1
ATOM 691 O O . ASP A 1 86 ? 10.162 15.614 -4.329 1.00 79.12 86 ASP A O 1
ATOM 695 N N . ARG A 1 87 ? 10.426 13.443 -3.806 1.00 69.19 87 ARG A N 1
ATOM 696 C CA . ARG A 1 87 ? 9.586 12.866 -4.871 1.00 69.19 87 ARG A CA 1
ATOM 697 C C . ARG A 1 87 ? 8.257 12.367 -4.324 1.00 69.19 87 ARG A C 1
ATOM 699 O O . ARG A 1 87 ? 7.263 12.487 -5.073 1.00 69.19 87 ARG A O 1
#

Foldseek 3Di:
DALDDPVLVVVVCVVPVDEAEDFDQDLVVVVVVVVVCVVVVAQEYEDEPDDPCSVVSCVVNVVVCCVPPSSRHYYYDDDPDPVSVVD

Sequence (87 aa):
MPDHTKAQVLDQINQTPFFVFFNHSDLDVCQKVTRACYDGGIRIFEFTNRGEGAHSVFSKLHPWIRSEFPDLIFGAGTIYNARDADR

pLDDT: mean 91.67, std 6.76, range [58.72, 98.31]

Secondary structure (DSSP, 8-state):
--SS-HHHHHHHHHH----EEE--S-HHHHHHHHHHHHHTT--EEEEE--STTHHHHHHHHHHHHHHH-TT-EEEEE---SHHHHT-